Protein AF-A0A1J3CJZ2-F1 (afdb_monomer_lite)

InterPro domains:
  IPR008906 HAT, C-terminal dimerisation domain [PF05699] (1-65)
  IPR012337 Ribonuclease H-like superfamily [SSF53098] (1-67)

pLDDT: mean 72.38, std 13.85, range [38.62, 92.19]

Foldseek 3Di:
DLVVLVVCCVVPVVVSVVVCVVVVPPPDPVVVVVVVVVVVVVCVVVVVPDDPVVSVVVVVVCCVVPNDDDDPDDDPDD

Sequence (78 aa):
VLTYWKDNQHRLSGLSDMARDLLTIPITTVASESAFSIRARVLTPYRNRLLPKNVQALICTRNWLRGYEEYEGTIEDT

Secondary structure (DSSP, 8-state):
-HHHHHHHTTTSHHHHHHHHHHHHS---HHHHHHHHHHHHHHHHHHTTSS-HHHHHHHHHHHHHHH-PPP--------

Radius of gyration: 17.35 Å; chains: 1; bounding box: 44×32×39 Å

Structure (mmCIF, N/CA/C/O backbone):
data_AF-A0A1J3CJZ2-F1
#
_entry.id   AF-A0A1J3CJZ2-F1
#
loop_
_atom_site.group_PDB
_atom_site.id
_atom_site.type_symbol
_atom_site.label_atom_id
_atom_site.label_alt_id
_atom_site.label_comp_id
_atom_site.label_asym_id
_atom_site.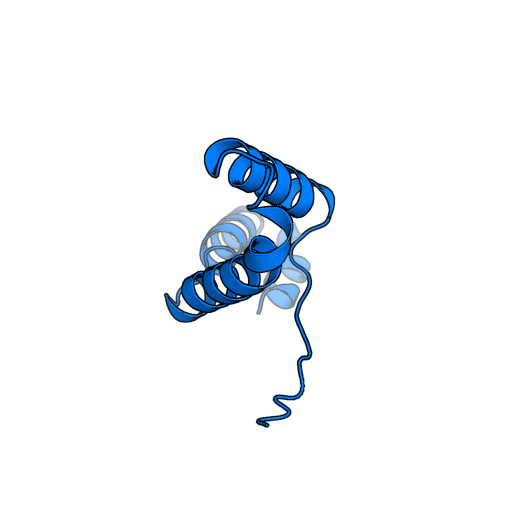label_entity_id
_atom_site.label_seq_id
_atom_site.pdbx_PDB_ins_code
_atom_site.Cartn_x
_atom_site.Cartn_y
_atom_site.Cartn_z
_atom_site.occupancy
_atom_site.B_iso_or_equiv
_atom_site.auth_seq_id
_atom_site.auth_comp_id
_atom_site.auth_asym_id
_atom_site.auth_atom_id
_atom_site.pdbx_PDB_model_num
ATOM 1 N N . VAL A 1 1 ? -1.697 -5.428 13.943 1.00 81.69 1 VAL A N 1
ATOM 2 C CA . VAL A 1 1 ? -1.896 -3.997 13.595 1.00 81.69 1 VAL A CA 1
ATOM 3 C C . VAL A 1 1 ? -2.819 -3.827 12.390 1.00 81.69 1 VAL A C 1
ATOM 5 O O . VAL A 1 1 ? -3.878 -3.249 12.570 1.00 81.69 1 VAL A O 1
ATOM 8 N N . LEU A 1 2 ? -2.503 -4.366 11.201 1.00 83.56 2 LEU A N 1
ATOM 9 C CA . LEU A 1 2 ? -3.392 -4.261 10.024 1.00 83.56 2 LEU A CA 1
ATOM 10 C C . LEU A 1 2 ? -4.789 -4.867 10.252 1.00 83.56 2 LEU A C 1
ATOM 12 O O . LEU A 1 2 ? -5.787 -4.223 9.950 1.00 83.56 2 LEU A O 1
ATOM 16 N N . THR A 1 3 ? -4.874 -6.053 10.863 1.00 86.44 3 THR A N 1
ATOM 17 C CA . THR A 1 3 ? -6.157 -6.694 11.212 1.00 86.44 3 THR A CA 1
ATOM 18 C C . THR A 1 3 ? -6.993 -5.833 12.161 1.00 86.44 3 THR A C 1
ATOM 20 O O . THR A 1 3 ? -8.179 -5.654 11.943 1.00 86.44 3 THR A O 1
ATOM 23 N N . TYR A 1 4 ? -6.355 -5.192 13.145 1.00 88.94 4 TYR A N 1
ATOM 24 C CA . TYR A 1 4 ? -7.031 -4.287 14.078 1.00 88.94 4 TYR A CA 1
ATOM 25 C C . TYR A 1 4 ? -7.668 -3.085 13.363 1.00 88.94 4 TYR A C 1
ATOM 27 O O . TYR A 1 4 ? -8.801 -2.718 13.669 1.00 88.94 4 TYR A O 1
ATOM 35 N N . TRP A 1 5 ? -6.966 -2.475 12.402 1.00 91.44 5 TRP A N 1
ATOM 36 C CA . TRP A 1 5 ? -7.523 -1.378 11.601 1.00 91.44 5 TRP A CA 1
ATOM 37 C C . TRP A 1 5 ? -8.627 -1.852 10.655 1.00 91.44 5 TRP A C 1
ATOM 39 O O . TRP A 1 5 ? -9.613 -1.145 10.472 1.00 91.44 5 TRP A O 1
ATOM 49 N N . LYS A 1 6 ? -8.509 -3.071 10.117 1.00 86.81 6 LYS A N 1
ATOM 50 C CA . LYS A 1 6 ? -9.555 -3.704 9.306 1.00 86.81 6 LYS A CA 1
ATOM 51 C C . LYS A 1 6 ? -10.842 -3.921 10.110 1.00 86.81 6 LYS A C 1
ATOM 53 O O . LYS A 1 6 ? -11.918 -3.569 9.641 1.00 86.81 6 LYS A O 1
ATOM 58 N N . ASP A 1 7 ? -10.730 -4.416 11.337 1.00 92.19 7 ASP A N 1
ATOM 59 C CA . ASP A 1 7 ? -11.886 -4.688 12.199 1.00 92.19 7 ASP A CA 1
ATOM 60 C C . ASP A 1 7 ? -12.556 -3.392 12.697 1.00 92.19 7 ASP A C 1
ATOM 62 O O . ASP A 1 7 ? -13.767 -3.344 12.913 1.00 92.19 7 ASP A O 1
ATOM 66 N N . ASN A 1 8 ? -11.786 -2.305 12.831 1.00 89.38 8 ASN A N 1
ATOM 67 C CA . ASN A 1 8 ? -12.292 -0.994 13.246 1.00 89.38 8 ASN A CA 1
ATOM 68 C C . ASN A 1 8 ? -12.705 -0.078 12.082 1.00 89.38 8 ASN A C 1
ATOM 70 O O . ASN A 1 8 ? -13.188 1.030 12.334 1.00 89.38 8 ASN A O 1
ATOM 74 N N . GLN A 1 9 ? -12.598 -0.534 10.831 1.00 89.19 9 GLN A N 1
ATOM 75 C CA . GLN A 1 9 ? -12.878 0.271 9.638 1.00 89.19 9 GLN A CA 1
ATOM 76 C C . GLN A 1 9 ? -14.304 0.841 9.623 1.00 89.19 9 GLN A C 1
ATOM 78 O O . GLN A 1 9 ? -14.516 1.974 9.204 1.00 89.19 9 GLN A O 1
ATOM 83 N N . HIS A 1 10 ? -15.288 0.104 10.140 1.00 89.38 10 HIS A N 1
ATOM 84 C CA . HIS A 1 10 ? -16.674 0.581 10.201 1.00 89.38 10 HIS A CA 1
ATOM 85 C C . HIS A 1 10 ? -16.895 1.705 11.222 1.00 89.38 10 HIS A C 1
ATOM 87 O O . HIS A 1 10 ? -17.795 2.522 11.049 1.00 89.38 10 HIS A O 1
ATOM 93 N N . ARG A 1 11 ? -16.093 1.748 12.291 1.00 90.31 11 ARG A N 1
ATOM 94 C CA . ARG A 1 11 ? -16.220 2.738 13.375 1.00 90.31 11 ARG A CA 1
ATOM 95 C C . ARG A 1 11 ? -15.307 3.942 13.172 1.00 90.31 11 ARG A C 1
ATOM 97 O O . ARG A 1 11 ? -15.634 5.037 13.611 1.00 90.31 11 ARG A O 1
ATOM 104 N N . LEU A 1 12 ? -14.159 3.721 12.540 1.00 88.38 12 LEU A N 1
ATOM 105 C CA . LEU A 1 12 ? -13.077 4.683 12.374 1.00 88.38 12 LEU A CA 1
ATOM 106 C C . LEU A 1 12 ? -12.642 4.728 10.905 1.00 88.38 12 LEU A C 1
ATOM 108 O O . LEU A 1 12 ? -11.454 4.607 10.624 1.00 88.38 12 LEU A O 1
ATOM 112 N N . SER A 1 13 ? -13.587 4.857 9.969 1.00 84.81 13 SER A N 1
ATOM 113 C CA . SER A 1 13 ? -13.341 4.716 8.522 1.00 84.81 13 SER A CA 1
ATOM 114 C C . SER A 1 13 ? -12.198 5.594 8.021 1.00 84.81 13 SER A C 1
ATOM 116 O O . SER A 1 13 ? -11.198 5.068 7.542 1.00 84.81 13 SER A O 1
ATOM 118 N N . GLY A 1 14 ? -12.267 6.908 8.254 1.00 88.38 14 GLY A N 1
ATOM 119 C CA . GLY A 1 14 ? -11.218 7.832 7.812 1.00 88.38 14 GLY A CA 1
ATOM 120 C C . GLY A 1 14 ? -9.846 7.552 8.436 1.00 88.38 14 GLY A C 1
ATOM 121 O O . GLY A 1 14 ? -8.825 7.658 7.766 1.00 88.38 14 GLY A O 1
ATOM 122 N N . LEU A 1 15 ? -9.800 7.140 9.707 1.00 88.94 15 LEU A N 1
ATOM 123 C CA . LEU A 1 15 ? -8.535 6.832 10.380 1.00 88.94 15 LEU A CA 1
ATOM 124 C C . LEU A 1 15 ? -7.960 5.480 9.940 1.00 88.94 15 LEU A C 1
ATOM 126 O O . LEU A 1 15 ? -6.748 5.339 9.813 1.00 88.94 15 LEU A O 1
ATOM 130 N N . SER A 1 16 ? -8.829 4.505 9.685 1.00 88.69 16 SER A N 1
ATOM 131 C CA . SER A 1 16 ? -8.449 3.169 9.226 1.00 88.69 16 SER A CA 1
ATOM 132 C C . SER A 1 16 ? -7.925 3.206 7.793 1.00 88.69 16 SER A C 1
ATOM 134 O O . SER A 1 16 ? -6.966 2.500 7.491 1.00 88.69 16 SER A O 1
ATOM 136 N N . ASP A 1 17 ? -8.485 4.072 6.942 1.00 88.25 17 ASP A N 1
ATOM 137 C CA . ASP A 1 17 ? -7.984 4.306 5.585 1.00 88.25 17 ASP A CA 1
ATOM 138 C C . ASP A 1 17 ? -6.586 4.944 5.613 1.00 88.25 17 ASP A C 1
ATOM 140 O O . ASP A 1 17 ? -5.661 4.411 5.002 1.00 88.25 17 ASP A O 1
ATOM 144 N N . MET A 1 18 ? -6.378 5.997 6.417 1.00 90.69 18 MET A N 1
ATOM 145 C CA . MET A 1 18 ? -5.043 6.593 6.589 1.00 90.69 18 MET A CA 1
ATOM 146 C C . MET A 1 18 ? -4.032 5.598 7.169 1.00 90.69 18 MET A C 1
ATOM 148 O O . MET A 1 18 ? -2.888 5.533 6.722 1.00 90.69 18 MET A O 1
ATOM 152 N N . ALA A 1 19 ? -4.439 4.809 8.166 1.00 88.62 19 ALA A N 1
ATOM 153 C CA . ALA A 1 19 ? -3.579 3.793 8.756 1.00 88.62 19 ALA A CA 1
ATOM 154 C C . ALA A 1 19 ? -3.215 2.710 7.736 1.00 88.62 19 ALA A C 1
ATOM 156 O O . ALA A 1 19 ? -2.068 2.272 7.706 1.00 88.62 19 ALA A O 1
ATOM 157 N N . ARG A 1 20 ? -4.151 2.299 6.873 1.00 85.81 20 ARG A N 1
ATOM 158 C CA . ARG A 1 20 ? -3.860 1.362 5.785 1.00 85.81 20 ARG A CA 1
ATOM 159 C C . ARG A 1 20 ? -2.832 1.951 4.826 1.00 85.81 20 ARG A C 1
ATOM 161 O O . ARG A 1 20 ? -1.863 1.264 4.515 1.00 85.81 20 ARG A O 1
ATOM 168 N N . ASP A 1 21 ? -3.007 3.195 4.399 1.00 85.50 21 ASP A N 1
ATOM 169 C CA . ASP A 1 21 ? -2.104 3.832 3.436 1.00 85.50 21 ASP A CA 1
ATOM 170 C C . ASP A 1 21 ? -0.688 3.997 4.014 1.00 85.50 21 ASP A C 1
ATOM 172 O O . ASP A 1 21 ? 0.295 3.668 3.351 1.00 85.50 21 ASP A O 1
ATOM 176 N N . LEU A 1 22 ? -0.571 4.399 5.283 1.00 84.31 22 LEU A N 1
ATOM 177 C CA . LEU A 1 22 ? 0.716 4.531 5.974 1.00 84.31 22 LEU A CA 1
ATOM 178 C C . LEU A 1 22 ? 1.400 3.185 6.238 1.00 84.31 22 LEU A C 1
ATOM 180 O O . LEU A 1 22 ? 2.613 3.074 6.088 1.00 84.31 22 LEU A O 1
ATOM 184 N N . LEU A 1 23 ? 0.639 2.163 6.635 1.00 82.56 23 LEU A N 1
ATOM 185 C CA . LEU A 1 23 ? 1.188 0.846 6.980 1.00 82.56 23 LEU A CA 1
ATOM 186 C C . LEU A 1 23 ? 1.466 -0.035 5.754 1.00 82.56 23 LEU A C 1
ATOM 188 O O . LEU A 1 23 ? 2.185 -1.024 5.878 1.00 82.56 23 LEU A O 1
ATOM 192 N N . THR A 1 24 ? 0.902 0.296 4.588 1.00 80.12 24 THR A N 1
ATOM 193 C CA . THR A 1 24 ? 1.160 -0.417 3.323 1.00 80.12 24 THR A CA 1
ATOM 194 C C . THR A 1 24 ? 2.480 0.014 2.687 1.00 80.12 24 THR A C 1
ATOM 196 O O . THR A 1 24 ? 3.074 -0.750 1.927 1.00 80.12 24 THR A O 1
ATOM 199 N N . ILE A 1 25 ? 2.971 1.217 2.996 1.00 79.38 25 ILE A N 1
ATOM 200 C CA . ILE A 1 25 ? 4.283 1.672 2.539 1.00 79.38 25 ILE A CA 1
ATOM 201 C C . ILE A 1 25 ? 5.348 0.967 3.394 1.00 79.38 25 ILE A C 1
ATOM 203 O O . ILE A 1 25 ? 5.397 1.191 4.605 1.00 79.38 25 ILE A O 1
ATOM 207 N N . PRO A 1 26 ? 6.216 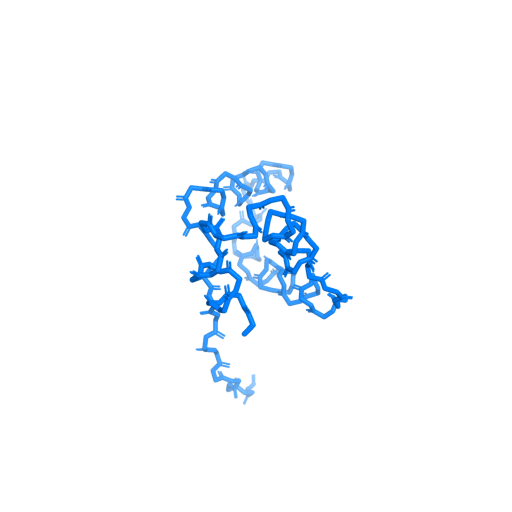0.118 2.813 1.00 63.75 26 PRO A N 1
ATOM 208 C CA . PRO A 1 26 ? 7.288 -0.498 3.578 1.00 63.75 26 PRO A CA 1
ATOM 209 C C . PRO A 1 26 ? 8.226 0.593 4.110 1.00 63.75 26 PRO A C 1
ATOM 211 O O . PRO A 1 26 ? 8.833 1.338 3.344 1.00 63.75 26 PRO A O 1
ATOM 214 N N . ILE A 1 27 ? 8.335 0.686 5.437 1.00 68.19 27 ILE A N 1
ATOM 215 C CA . ILE A 1 27 ? 9.134 1.708 6.138 1.00 68.19 27 ILE A CA 1
ATOM 216 C C . ILE A 1 27 ? 10.644 1.459 5.955 1.00 68.19 27 ILE A C 1
ATOM 218 O O . ILE A 1 27 ? 11.455 2.364 6.141 1.00 68.19 27 ILE A O 1
ATOM 222 N N . THR A 1 28 ? 11.048 0.242 5.574 1.00 63.53 28 THR A N 1
ATOM 223 C CA . THR A 1 28 ? 12.457 -0.157 5.507 1.00 63.53 28 THR A CA 1
ATOM 224 C C . THR A 1 28 ? 12.951 -0.328 4.072 1.00 63.53 28 THR A C 1
ATOM 226 O O . THR A 1 28 ? 12.317 -0.962 3.227 1.00 63.53 28 THR A O 1
ATOM 229 N N . THR A 1 29 ? 14.159 0.174 3.820 1.00 61.84 29 THR A N 1
ATOM 230 C CA . THR A 1 29 ? 14.941 -0.101 2.603 1.00 61.84 29 THR A CA 1
ATOM 231 C C . THR A 1 29 ? 15.264 -1.589 2.438 1.00 61.84 29 THR A C 1
ATOM 233 O O . THR A 1 29 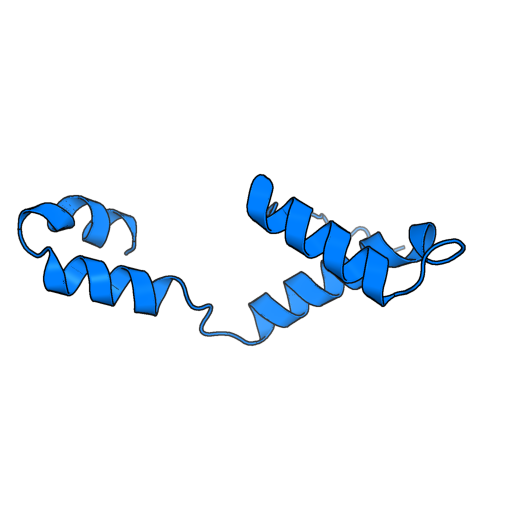? 15.491 -2.053 1.329 1.00 61.84 29 THR A O 1
ATOM 236 N N . VAL A 1 30 ? 15.223 -2.367 3.523 1.00 64.38 30 VAL A N 1
ATOM 237 C CA . VAL A 1 30 ? 15.448 -3.820 3.513 1.00 64.38 30 VAL A CA 1
ATOM 238 C C . VAL A 1 30 ? 14.373 -4.555 2.701 1.00 64.38 30 VAL A C 1
ATOM 240 O O . VAL A 1 30 ? 14.685 -5.506 1.987 1.00 64.38 30 VAL A O 1
ATOM 243 N N . ALA A 1 31 ? 13.114 -4.104 2.738 1.00 67.44 31 ALA A N 1
ATOM 244 C CA . ALA A 1 31 ? 12.049 -4.704 1.932 1.00 67.44 31 ALA A CA 1
ATOM 245 C C . ALA A 1 31 ? 12.252 -4.452 0.426 1.00 67.44 31 ALA A C 1
ATOM 247 O O . ALA A 1 31 ? 12.013 -5.343 -0.392 1.00 67.44 31 ALA A O 1
ATOM 248 N N . SER A 1 32 ? 12.735 -3.262 0.047 1.00 63.41 32 SER A N 1
ATOM 249 C CA . SER A 1 32 ? 13.033 -2.943 -1.354 1.00 63.41 32 SER A CA 1
ATOM 250 C C . SER A 1 32 ? 14.314 -3.622 -1.846 1.00 63.41 32 SER A C 1
ATOM 252 O O . SER A 1 32 ? 14.345 -4.082 -2.988 1.00 63.41 32 SER A O 1
ATOM 254 N N . GLU A 1 33 ? 15.332 -3.762 -0.995 1.00 68.94 33 GLU A N 1
ATOM 255 C CA . GLU A 1 33 ? 16.547 -4.527 -1.291 1.00 68.94 33 GLU A CA 1
ATOM 256 C C . GLU A 1 33 ? 16.255 -6.023 -1.445 1.00 68.94 33 GLU A C 1
ATOM 258 O O . GLU A 1 33 ? 16.704 -6.628 -2.414 1.00 68.94 33 GLU A O 1
ATOM 263 N N . SER A 1 34 ? 15.431 -6.610 -0.571 1.00 70.00 34 SER A N 1
ATOM 264 C CA . SER A 1 34 ? 14.980 -8.002 -0.702 1.00 70.00 34 SER A CA 1
ATOM 265 C C . SER A 1 34 ? 14.196 -8.215 -2.000 1.00 70.00 34 SER A C 1
ATOM 267 O O . SER A 1 34 ? 14.537 -9.092 -2.798 1.00 70.00 34 SER A O 1
ATOM 269 N N . ALA A 1 35 ? 13.225 -7.344 -2.300 1.00 69.25 35 ALA A N 1
ATOM 270 C CA . ALA A 1 35 ? 12.497 -7.382 -3.567 1.00 69.25 35 ALA A CA 1
ATOM 271 C C . ALA A 1 35 ? 13.430 -7.242 -4.786 1.00 69.25 35 ALA A C 1
ATOM 273 O O . ALA A 1 35 ? 13.231 -7.925 -5.794 1.00 69.25 35 ALA A O 1
ATOM 274 N N . PHE A 1 36 ? 14.465 -6.398 -4.710 1.00 68.25 36 PHE A N 1
ATOM 275 C CA . PHE A 1 36 ? 15.462 -6.238 -5.771 1.00 68.25 36 PHE A CA 1
ATOM 276 C C . PHE A 1 36 ? 16.415 -7.435 -5.882 1.00 68.25 36 PHE A C 1
ATOM 278 O O . PHE A 1 36 ? 16.740 -7.842 -6.994 1.00 68.25 36 PHE A O 1
ATOM 285 N N . SER A 1 37 ? 16.822 -8.033 -4.766 1.00 69.69 37 SER A N 1
ATOM 286 C CA . SER A 1 37 ? 17.695 -9.209 -4.705 1.00 69.69 37 SER A CA 1
ATOM 287 C C . SER A 1 37 ? 16.999 -10.453 -5.263 1.00 69.69 37 SER A C 1
ATOM 289 O O . SER A 1 37 ? 17.545 -11.139 -6.134 1.00 69.69 37 SER A O 1
ATOM 291 N N . ILE A 1 38 ? 15.734 -10.676 -4.882 1.00 65.12 38 ILE A N 1
ATOM 292 C CA . ILE A 1 38 ? 14.864 -11.702 -5.482 1.00 65.12 38 ILE A CA 1
ATOM 293 C C . ILE A 1 38 ? 14.776 -11.476 -6.993 1.00 65.12 38 ILE A C 1
ATOM 295 O O . ILE A 1 38 ? 14.945 -12.404 -7.789 1.00 65.12 38 ILE A O 1
ATOM 299 N N . ARG A 1 39 ? 14.583 -10.220 -7.410 1.00 60.16 39 ARG A N 1
ATOM 300 C CA . ARG A 1 39 ? 14.559 -9.858 -8.827 1.00 60.16 39 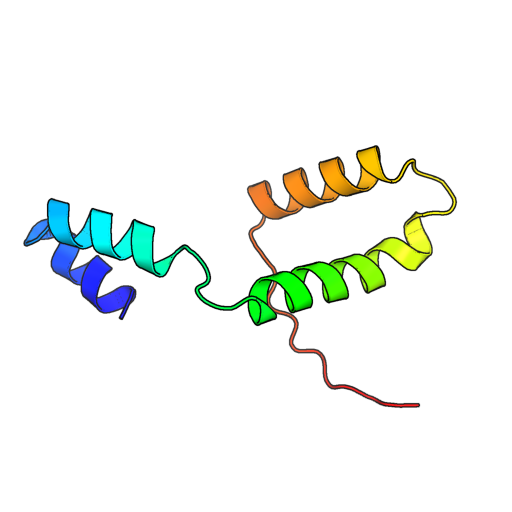ARG A CA 1
ATOM 301 C C . ARG A 1 39 ? 15.880 -10.169 -9.521 1.00 60.16 39 ARG A C 1
ATOM 303 O O . ARG A 1 39 ? 15.858 -10.746 -10.601 1.00 60.16 39 ARG A O 1
ATOM 310 N N . ALA A 1 40 ? 17.012 -9.801 -8.929 1.00 63.22 40 ALA A N 1
ATOM 311 C CA . ALA A 1 40 ? 18.336 -10.020 -9.496 1.00 63.22 40 ALA A CA 1
ATOM 312 C C . ALA A 1 40 ? 18.598 -11.514 -9.734 1.00 63.22 40 ALA A C 1
ATOM 314 O O . ALA A 1 40 ? 19.105 -11.865 -10.796 1.00 63.22 40 ALA A O 1
ATOM 315 N N . ARG A 1 41 ? 18.160 -12.378 -8.807 1.00 64.44 41 ARG A N 1
ATOM 316 C CA . ARG A 1 41 ? 18.287 -13.842 -8.895 1.00 64.44 41 ARG A CA 1
ATOM 317 C C . ARG A 1 41 ? 17.369 -14.476 -9.950 1.00 64.44 41 ARG A C 1
ATOM 319 O O . ARG A 1 41 ? 17.781 -15.400 -10.643 1.00 64.44 41 ARG A O 1
ATOM 326 N N . VAL A 1 42 ? 16.138 -13.982 -10.101 1.00 61.41 42 VAL A N 1
ATOM 327 C CA . VAL A 1 42 ? 15.178 -14.480 -11.113 1.00 61.41 42 VAL A CA 1
ATOM 328 C C . VAL A 1 42 ? 15.510 -13.962 -12.521 1.00 61.41 42 VAL A C 1
ATOM 330 O O . VAL A 1 42 ? 15.219 -14.617 -13.523 1.00 61.41 42 VAL A O 1
ATOM 333 N N . LEU A 1 43 ? 16.137 -12.789 -12.618 1.00 60.09 43 LEU A N 1
ATOM 334 C CA . LEU A 1 43 ? 16.506 -12.154 -13.883 1.00 60.09 43 LEU A CA 1
ATOM 335 C C . LEU A 1 43 ? 17.727 -12.786 -14.565 1.00 60.09 43 LEU A C 1
ATOM 337 O O . LEU A 1 43 ? 17.858 -12.635 -15.780 1.00 60.09 43 LEU A O 1
ATOM 341 N N . THR A 1 44 ? 18.612 -13.472 -13.839 1.00 59.72 44 THR A N 1
ATOM 342 C CA . THR A 1 44 ? 19.901 -13.966 -14.360 1.00 59.72 44 THR A CA 1
ATOM 343 C C . THR A 1 44 ? 19.774 -14.978 -15.512 1.00 59.72 44 THR A C 1
ATOM 345 O O . THR A 1 44 ? 20.492 -14.813 -16.496 1.00 59.72 44 THR A O 1
ATOM 348 N N . PRO A 1 45 ? 18.847 -15.959 -15.497 1.00 58.97 45 PRO A N 1
ATOM 349 C CA . PRO A 1 45 ? 18.687 -16.904 -16.613 1.00 58.97 45 PRO A CA 1
ATOM 350 C C . PRO A 1 45 ? 17.912 -16.325 -17.814 1.00 58.97 45 PRO A C 1
ATOM 352 O O . PRO A 1 45 ? 18.165 -16.691 -18.960 1.00 58.97 45 PRO A O 1
ATOM 355 N N . TYR A 1 46 ? 16.970 -15.402 -17.573 1.00 54.72 46 TYR A N 1
ATOM 356 C CA . TYR A 1 46 ? 16.080 -14.842 -18.607 1.00 54.72 46 TYR A CA 1
ATOM 357 C C . TYR A 1 46 ? 16.682 -13.652 -19.377 1.00 54.72 46 TYR A C 1
ATOM 359 O O . TYR A 1 46 ? 16.162 -13.264 -20.429 1.00 54.72 46 TYR A O 1
ATOM 367 N N . ARG A 1 47 ? 17.787 -13.071 -18.889 1.00 54.44 47 ARG A N 1
ATOM 368 C CA . ARG A 1 47 ? 18.416 -11.870 -19.470 1.00 54.44 47 ARG A CA 1
ATOM 369 C C . ARG A 1 47 ? 19.102 -12.091 -20.818 1.00 54.44 47 ARG A C 1
ATOM 371 O O . ARG A 1 47 ? 19.310 -11.120 -21.535 1.00 54.44 47 ARG A O 1
ATOM 378 N N . ASN A 1 48 ? 19.404 -13.332 -21.201 1.00 56.84 48 ASN A N 1
ATOM 379 C CA . ASN A 1 48 ? 20.090 -13.605 -22.469 1.00 56.84 48 ASN A CA 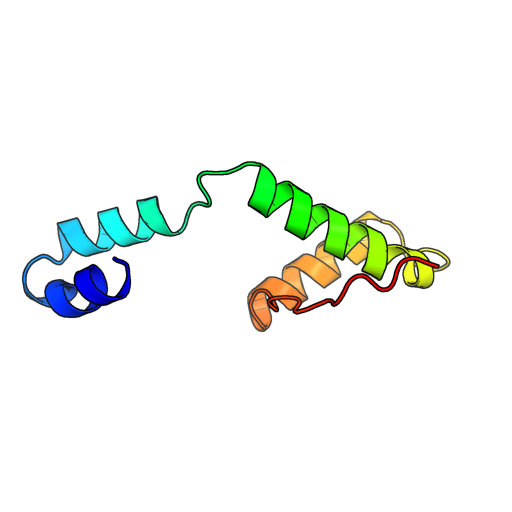1
ATOM 380 C C . ASN A 1 48 ? 19.220 -13.344 -23.717 1.00 56.84 48 ASN A C 1
ATOM 382 O O . ASN A 1 48 ? 19.743 -13.377 -24.827 1.00 56.84 48 ASN A O 1
ATOM 386 N N . ARG A 1 49 ? 17.908 -13.079 -23.578 1.00 61.19 49 ARG A N 1
ATOM 387 C CA . ARG A 1 49 ? 16.997 -12.871 -24.729 1.00 61.19 49 ARG A CA 1
ATOM 388 C C . ARG A 1 49 ? 16.039 -11.679 -24.623 1.00 61.19 49 ARG A C 1
ATOM 390 O O . ARG A 1 49 ? 15.280 -11.447 -25.560 1.00 61.19 49 ARG A O 1
ATOM 397 N N . LEU A 1 50 ? 16.044 -10.915 -23.528 1.00 66.19 50 LEU A N 1
ATOM 398 C CA . LEU A 1 50 ? 15.085 -9.823 -23.314 1.00 66.19 50 LEU A CA 1
ATOM 399 C C . LEU A 1 50 ? 15.776 -8.548 -22.824 1.00 66.19 50 LEU A C 1
ATOM 401 O O . LEU A 1 50 ? 16.557 -8.567 -21.875 1.00 66.19 50 LEU A O 1
ATOM 405 N N . LEU A 1 51 ? 15.429 -7.418 -23.445 1.00 70.75 51 LEU A N 1
ATOM 406 C CA . LEU A 1 51 ? 15.855 -6.090 -23.003 1.00 70.75 51 LEU A CA 1
ATOM 407 C C . LEU A 1 51 ? 15.448 -5.874 -21.531 1.00 70.75 51 LEU A C 1
ATOM 409 O O . LEU A 1 51 ? 14.291 -6.141 -21.191 1.00 70.75 51 LEU A O 1
ATOM 413 N N . PRO A 1 52 ? 16.328 -5.335 -20.662 1.00 67.75 52 PRO A N 1
ATOM 414 C CA . PRO A 1 52 ? 16.049 -5.146 -1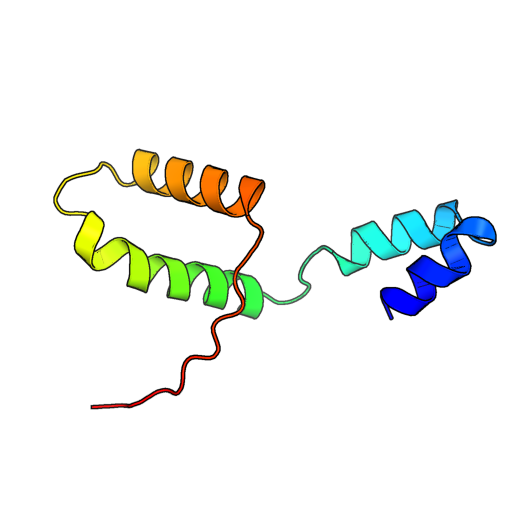9.231 1.00 67.75 52 PRO A CA 1
ATOM 415 C C . PRO A 1 52 ? 14.721 -4.429 -18.932 1.00 67.75 52 PRO A C 1
ATOM 417 O O . PRO A 1 52 ? 14.023 -4.776 -17.981 1.00 67.75 52 PRO A O 1
ATOM 420 N N . LYS A 1 53 ? 14.329 -3.482 -19.795 1.00 69.38 53 LYS A N 1
ATOM 421 C CA . LYS A 1 53 ? 13.057 -2.750 -19.716 1.00 69.38 53 LYS A CA 1
ATOM 422 C C . LYS A 1 53 ? 11.831 -3.664 -19.849 1.00 69.38 53 LYS A C 1
ATOM 424 O O . LYS A 1 53 ? 10.860 -3.492 -19.116 1.00 69.38 53 LYS A O 1
ATOM 429 N N . ASN A 1 54 ? 11.889 -4.656 -20.737 1.00 77.12 54 ASN A N 1
ATOM 430 C CA . ASN A 1 54 ? 10.783 -5.586 -20.976 1.00 77.12 54 ASN A CA 1
ATOM 431 C C . ASN A 1 54 ? 10.619 -6.548 -19.803 1.00 77.12 54 ASN A C 1
ATOM 433 O O . ASN A 1 54 ? 9.496 -6.863 -19.418 1.00 77.12 54 ASN A O 1
ATOM 437 N N . VAL A 1 55 ? 11.726 -6.968 -19.187 1.00 77.25 55 VAL A N 1
ATOM 438 C CA . VAL A 1 55 ? 11.651 -7.852 -18.021 1.00 77.25 55 VAL A CA 1
ATOM 439 C C . VAL A 1 55 ? 11.143 -7.108 -16.789 1.00 77.25 55 VAL A C 1
ATOM 441 O O . VAL A 1 55 ? 10.345 -7.644 -16.024 1.00 77.25 55 VAL A O 1
ATOM 444 N N . GLN A 1 56 ? 11.522 -5.838 -16.628 1.00 76.75 56 GLN A N 1
ATOM 445 C CA . GLN A 1 56 ? 10.975 -4.989 -15.575 1.00 76.75 56 GLN A CA 1
ATOM 446 C C . GLN A 1 56 ? 9.460 -4.791 -15.719 1.00 76.75 56 GLN A C 1
ATOM 448 O O . GLN A 1 56 ? 8.749 -4.920 -14.721 1.00 76.75 56 GLN A O 1
ATOM 453 N N . ALA A 1 57 ? 8.972 -4.539 -16.938 1.00 83.44 57 ALA A N 1
ATOM 454 C CA . ALA A 1 57 ? 7.540 -4.445 -17.216 1.00 83.44 57 ALA A CA 1
ATOM 455 C C . ALA A 1 57 ? 6.820 -5.771 -16.924 1.00 83.44 57 ALA A C 1
ATOM 457 O O . ALA A 1 57 ? 5.841 -5.774 -16.185 1.00 83.44 57 ALA A O 1
ATOM 458 N N . LEU A 1 58 ? 7.357 -6.900 -17.401 1.00 81.06 58 LEU A N 1
ATOM 459 C CA . LEU A 1 58 ? 6.782 -8.231 -17.179 1.00 81.06 58 LEU A CA 1
ATOM 460 C C . LEU A 1 58 ? 6.656 -8.571 -15.684 1.00 81.06 58 LEU A C 1
ATOM 462 O O . LEU A 1 58 ? 5.621 -9.067 -15.244 1.00 81.06 58 LEU A O 1
ATOM 466 N N . ILE A 1 59 ? 7.692 -8.272 -14.893 1.00 80.00 59 ILE A N 1
ATOM 467 C CA . ILE A 1 59 ? 7.691 -8.502 -13.443 1.00 80.00 59 ILE A CA 1
ATOM 468 C C . ILE A 1 59 ? 6.709 -7.560 -12.742 1.00 80.00 59 ILE A C 1
ATOM 470 O O . ILE A 1 59 ? 5.961 -8.013 -11.884 1.00 80.00 59 ILE A O 1
ATOM 474 N N . CYS A 1 60 ? 6.661 -6.274 -13.113 1.00 80.25 60 CYS A N 1
ATOM 475 C CA . CYS A 1 60 ? 5.666 -5.347 -12.564 1.00 80.25 60 CYS A CA 1
ATOM 476 C C . CYS A 1 60 ? 4.239 -5.830 -12.843 1.00 80.25 60 CYS A C 1
ATOM 478 O O . CYS A 1 60 ? 3.425 -5.860 -11.926 1.00 80.25 60 CYS A O 1
ATOM 480 N N . THR A 1 61 ? 3.949 -6.260 -14.073 1.00 83.56 61 THR A N 1
ATOM 481 C CA . THR A 1 61 ? 2.634 -6.796 -14.440 1.00 83.56 61 THR A CA 1
ATOM 482 C C . THR A 1 61 ? 2.320 -8.088 -13.684 1.00 83.56 61 THR A C 1
ATOM 484 O O . THR A 1 61 ? 1.208 -8.235 -13.183 1.00 83.56 61 THR A O 1
ATOM 487 N N . ARG A 1 62 ? 3.286 -9.006 -13.530 1.00 81.69 62 ARG A N 1
ATOM 488 C CA . ARG A 1 62 ? 3.100 -10.230 -12.731 1.00 81.69 62 ARG A CA 1
ATOM 489 C C . ARG A 1 62 ? 2.809 -9.902 -11.265 1.00 81.69 62 ARG A C 1
ATOM 491 O O . ARG A 1 62 ? 1.842 -10.434 -10.731 1.00 81.69 62 ARG A O 1
ATOM 498 N N . ASN A 1 63 ? 3.609 -9.041 -10.640 1.00 80.31 63 ASN A N 1
ATOM 499 C CA . ASN A 1 63 ? 3.456 -8.681 -9.227 1.00 80.31 63 ASN A CA 1
ATOM 500 C C . ASN A 1 63 ? 2.145 -7.925 -8.978 1.00 80.31 63 ASN A C 1
ATOM 502 O O . ASN A 1 63 ? 1.500 -8.137 -7.959 1.00 80.31 63 ASN A O 1
ATOM 506 N N . TRP A 1 64 ? 1.713 -7.089 -9.926 1.00 80.69 64 TRP A N 1
ATOM 507 C CA . TRP A 1 64 ? 0.413 -6.420 -9.860 1.00 80.69 64 TRP A CA 1
ATOM 508 C C . TRP A 1 64 ? -0.754 -7.414 -9.905 1.00 80.69 64 TRP A C 1
ATOM 510 O O . TRP A 1 64 ? -1.726 -7.259 -9.175 1.00 80.69 64 TRP A O 1
ATOM 520 N N . LEU A 1 65 ? -0.657 -8.448 -10.748 1.00 81.31 65 LEU A N 1
ATOM 521 C CA . LEU A 1 65 ? -1.721 -9.440 -10.923 1.00 81.31 65 LEU A CA 1
ATOM 522 C C . LEU A 1 65 ? -1.742 -10.527 -9.841 1.00 81.31 65 LEU A C 1
ATOM 524 O O . LEU A 1 65 ? -2.805 -11.080 -9.572 1.00 81.31 65 LEU A O 1
ATOM 528 N N . ARG A 1 66 ? -0.586 -10.889 -9.274 1.00 78.94 66 ARG A N 1
ATOM 529 C CA . ARG A 1 66 ? -0.439 -12.051 -8.377 1.00 78.94 66 ARG A CA 1
ATOM 530 C C . ARG A 1 66 ? 0.010 -11.702 -6.956 1.00 78.94 66 ARG A C 1
ATOM 532 O O . ARG A 1 66 ? 0.067 -12.596 -6.121 1.00 78.94 66 ARG A O 1
ATOM 539 N N . GLY A 1 67 ? 0.300 -10.434 -6.670 1.00 72.44 67 GLY A N 1
ATOM 540 C CA . GLY A 1 67 ? 0.921 -10.027 -5.411 1.00 72.44 67 GLY A CA 1
ATOM 541 C C . GLY A 1 67 ? 2.408 -10.394 -5.348 1.00 72.44 67 GLY A C 1
ATOM 542 O O . GLY A 1 67 ? 2.988 -10.900 -6.312 1.00 72.44 67 GLY A O 1
ATOM 543 N N . TYR A 1 68 ? 3.039 -10.096 -4.214 1.00 73.12 68 TYR A N 1
ATOM 544 C CA . TYR A 1 68 ? 4.425 -10.477 -3.941 1.00 73.12 68 TYR A CA 1
ATOM 545 C C . TYR A 1 68 ? 4.438 -11.856 -3.269 1.00 73.12 68 TYR A C 1
ATOM 547 O O . TYR A 1 68 ? 3.779 -12.042 -2.252 1.00 73.12 68 TYR A O 1
ATOM 555 N N . GLU A 1 69 ? 5.159 -12.822 -3.841 1.00 66.62 69 GLU A N 1
ATOM 556 C CA . GLU A 1 69 ? 5.408 -14.115 -3.191 1.00 66.62 69 GLU A CA 1
ATOM 557 C C . GLU A 1 69 ? 6.458 -13.915 -2.080 1.00 66.62 69 GLU A C 1
ATOM 559 O O . GLU A 1 69 ? 7.550 -13.408 -2.349 1.00 66.62 69 GLU A O 1
ATOM 564 N N . GLU A 1 70 ? 6.132 -14.281 -0.834 1.00 54.44 70 GLU A N 1
ATOM 565 C CA . GLU A 1 70 ? 7.110 -14.376 0.257 1.00 54.44 70 GLU A CA 1
ATOM 566 C C . GLU A 1 70 ? 7.998 -15.601 0.013 1.00 54.44 70 GLU A C 1
ATOM 568 O O . GLU A 1 70 ? 7.514 -16.722 -0.132 1.00 54.44 70 GLU A O 1
ATOM 573 N N . TYR A 1 71 ? 9.308 -15.385 -0.089 1.00 52.16 71 TYR A N 1
ATOM 574 C CA . TYR A 1 71 ? 10.268 -16.451 -0.357 1.00 52.16 71 TYR A CA 1
ATOM 575 C C . TYR A 1 71 ? 10.748 -17.060 0.970 1.00 52.16 71 TYR A C 1
ATOM 577 O O . TYR A 1 71 ? 11.632 -16.498 1.616 1.00 52.16 71 TYR A O 1
ATOM 585 N N . GLU A 1 72 ? 10.214 -18.220 1.368 1.00 44.44 72 GLU A N 1
ATOM 586 C CA . GLU A 1 72 ? 10.883 -19.109 2.333 1.00 44.44 72 GLU A CA 1
ATOM 587 C C . GLU A 1 72 ? 12.044 -19.816 1.620 1.00 44.44 72 GLU A C 1
ATOM 589 O O . GLU A 1 72 ? 11.920 -20.916 1.090 1.00 44.44 72 GLU A O 1
ATOM 594 N N . GLY A 1 73 ? 13.180 -19.132 1.527 1.00 48.44 73 GLY A N 1
ATOM 595 C CA . GLY A 1 73 ? 14.409 -19.704 0.993 1.00 48.44 73 GLY A CA 1
ATOM 596 C C . GLY A 1 73 ? 15.368 -20.035 2.114 1.00 48.44 73 GLY A C 1
ATOM 597 O O . GLY A 1 73 ? 16.080 -19.142 2.567 1.00 48.44 73 GLY A O 1
ATOM 598 N N . THR A 1 74 ? 15.429 -21.301 2.524 1.00 44.78 74 THR A N 1
ATOM 599 C CA . THR A 1 74 ? 16.605 -21.847 3.208 1.00 44.78 74 THR A CA 1
ATOM 600 C C . THR A 1 74 ? 17.840 -21.525 2.371 1.00 44.78 74 THR A C 1
ATOM 602 O O . THR A 1 74 ? 17.943 -21.917 1.208 1.00 44.78 74 THR A O 1
ATOM 605 N N . ILE A 1 75 ? 18.743 -20.738 2.951 1.00 52.53 75 ILE A N 1
ATOM 606 C CA . ILE A 1 75 ? 20.070 -20.482 2.403 1.00 52.53 75 ILE A CA 1
ATOM 607 C C . ILE A 1 75 ? 20.840 -21.795 2.560 1.00 52.53 75 ILE A C 1
ATOM 609 O O . ILE A 1 75 ? 21.312 -22.103 3.649 1.00 52.53 75 ILE A O 1
ATOM 613 N N . GLU A 1 76 ? 20.918 -22.599 1.504 1.00 47.03 76 GLU A N 1
ATOM 614 C CA . GLU A 1 76 ? 22.010 -23.562 1.376 1.00 47.03 76 GLU A CA 1
ATOM 615 C C . GLU A 1 76 ? 23.157 -22.831 0.681 1.00 47.03 76 GLU A C 1
ATOM 617 O O . GLU A 1 76 ? 23.148 -22.626 -0.533 1.00 47.03 76 GLU A O 1
ATOM 622 N N . ASP A 1 77 ? 24.098 -22.356 1.499 1.00 41.91 77 ASP A N 1
ATOM 623 C CA . ASP A 1 77 ? 25.421 -21.937 1.051 1.00 41.91 77 ASP A CA 1
ATOM 624 C C . ASP A 1 77 ? 26.172 -23.180 0.549 1.00 41.91 77 ASP A C 1
ATOM 626 O O . ASP A 1 77 ? 26.423 -24.125 1.303 1.00 41.91 77 ASP A O 1
ATOM 630 N N . THR A 1 78 ? 26.538 -23.197 -0.731 1.00 38.62 78 THR A N 1
ATOM 631 C CA . THR A 1 78 ? 27.611 -24.038 -1.284 1.00 38.62 78 THR A CA 1
ATOM 632 C C . THR A 1 78 ? 28.336 -23.259 -2.367 1.00 38.62 78 THR A C 1
ATOM 634 O O . THR A 1 78 ? 27.647 -22.652 -3.220 1.00 38.62 78 THR A O 1
#

Organism: Noccaea caerulescens (NCBI:txid107243)